Protein AF-A0A0H5Q4B9-F1 (afdb_monomer_lite)

Radius of gyration: 13.96 Å; chains: 1; bounding box: 31×29×39 Å

Organism: NCBI:txid198431

pLDDT: mean 75.04, std 9.77, range [49.25, 87.44]

Secondary structure (DSSP, 8-state):
-PPPPEEEEEE-TTSS-EEEEEE-GGGTT-EETTEE-PPPSS--SEEEEEESS--TT--SEEPPEEEEEE-SSPPTT--TT-EEEEE---HHHHHT--TT-EEEETTEEEEEEEEE--EE-

Foldseek 3Di:
DFADWDWAWAADPVQPAIEIETDTPLLQVWAFPNDGLHGPPDDGPDDFYEDCDDDPPDAGKDAKKWWKAFPFDDDPPDDHGDTDIHGRRGPVVVVPDDAQTWTDGPNTIMGTHDIDHMDHD

Structure (mmCIF, N/CA/C/O backbone):
data_AF-A0A0H5Q4B9-F1
#
_entry.id   AF-A0A0H5Q4B9-F1
#
loop_
_atom_site.group_PDB
_atom_site.id
_atom_site.type_symbol
_atom_site.label_atom_id
_atom_site.label_alt_id
_atom_site.label_comp_id
_atom_site.label_asym_id
_atom_site.label_entity_id
_atom_site.label_seq_id
_atom_site.pdbx_PDB_ins_code
_atom_site.Cartn_x
_atom_site.Cartn_y
_atom_site.Cartn_z
_atom_site.occupancy
_atom_site.B_iso_or_equiv
_atom_site.auth_seq_id
_atom_site.auth_comp_id
_atom_site.auth_asym_id
_atom_site.auth_atom_id
_atom_site.pdbx_PDB_model_num
ATOM 1 N N . MET A 1 1 ? -4.553 17.442 10.404 1.00 49.25 1 MET A N 1
ATOM 2 C CA . MET A 1 1 ? -4.725 18.031 9.056 1.00 49.25 1 MET A CA 1
ATOM 3 C C . MET A 1 1 ? -3.730 17.341 8.140 1.00 49.25 1 MET A C 1
ATOM 5 O O . MET A 1 1 ? -2.566 17.319 8.521 1.00 49.25 1 MET A O 1
ATOM 9 N N . PRO A 1 2 ? -4.153 16.748 7.014 1.00 59.72 2 PRO A N 1
ATOM 10 C CA . PRO A 1 2 ? -3.230 16.090 6.092 1.00 59.72 2 PRO A CA 1
ATOM 11 C C . PRO A 1 2 ? -2.286 17.110 5.430 1.00 59.72 2 PRO A C 1
ATOM 13 O O . PRO A 1 2 ? -2.691 18.240 5.150 1.00 59.72 2 PRO A O 1
ATOM 16 N N . GLY A 1 3 ? -1.026 16.719 5.215 1.00 64.19 3 GLY A N 1
ATOM 17 C CA . GLY A 1 3 ? 0.029 17.582 4.665 1.00 64.19 3 GLY A CA 1
ATOM 18 C C . GLY A 1 3 ? -0.104 17.893 3.165 1.00 64.19 3 GLY A C 1
ATOM 19 O O . GLY A 1 3 ? -0.897 17.282 2.446 1.00 64.19 3 GLY A O 1
ATOM 20 N N . LEU A 1 4 ? 0.707 18.846 2.685 1.00 76.00 4 LEU A N 1
ATOM 21 C CA . LEU A 1 4 ? 0.859 19.159 1.256 1.00 76.00 4 LEU A CA 1
ATOM 22 C C . LEU A 1 4 ? 1.372 17.938 0.481 1.00 76.00 4 LEU A C 1
ATOM 24 O O . LEU A 1 4 ? 2.236 17.214 0.961 1.00 76.00 4 LEU A O 1
ATOM 28 N N . PHE A 1 5 ? 0.858 17.732 -0.733 1.00 75.81 5 PHE A N 1
ATOM 29 C CA . PHE A 1 5 ? 1.312 16.646 -1.601 1.00 75.81 5 PHE A CA 1
ATOM 30 C C . PHE A 1 5 ? 2.761 16.864 -2.052 1.00 75.81 5 PHE A C 1
ATOM 32 O O . PHE A 1 5 ? 3.108 17.941 -2.540 1.00 75.81 5 PHE A O 1
ATOM 39 N N . THR A 1 6 ? 3.576 15.818 -1.959 1.00 78.38 6 THR A N 1
ATOM 40 C CA . THR A 1 6 ? 4.951 15.750 -2.456 1.00 78.38 6 THR A CA 1
ATOM 41 C C . THR A 1 6 ? 5.032 14.794 -3.647 1.00 78.38 6 THR A C 1
ATOM 43 O O . THR A 1 6 ? 4.250 13.848 -3.766 1.00 78.38 6 THR A O 1
ATOM 46 N N . SER A 1 7 ? 5.939 15.076 -4.585 1.00 78.44 7 SER A N 1
ATOM 47 C CA . SER A 1 7 ? 6.186 14.208 -5.741 1.00 78.44 7 SER A CA 1
ATOM 48 C C . SER A 1 7 ? 7.279 13.203 -5.396 1.00 78.44 7 SER A C 1
ATOM 50 O O . SER A 1 7 ? 8.348 13.608 -4.947 1.00 78.44 7 SER A O 1
ATOM 52 N N . THR A 1 8 ? 7.025 11.918 -5.615 1.00 81.06 8 THR A N 1
ATOM 53 C CA . THR A 1 8 ? 7.968 10.820 -5.366 1.00 81.06 8 THR A CA 1
ATOM 54 C C . THR A 1 8 ? 7.937 9.803 -6.508 1.00 81.06 8 THR A C 1
ATOM 56 O O . THR A 1 8 ? 7.110 9.890 -7.419 1.00 81.06 8 THR A O 1
ATOM 59 N N . ALA A 1 9 ? 8.869 8.849 -6.494 1.00 80.94 9 ALA A N 1
ATOM 60 C CA . ALA A 1 9 ? 8.876 7.736 -7.434 1.00 80.94 9 ALA A CA 1
ATOM 61 C C . ALA A 1 9 ? 7.961 6.592 -6.953 1.00 80.94 9 ALA A C 1
ATOM 63 O O . ALA A 1 9 ? 7.811 6.343 -5.759 1.00 80.94 9 ALA A O 1
ATOM 64 N N . TYR A 1 10 ? 7.367 5.876 -7.900 1.00 79.44 10 TYR A N 1
ATOM 65 C CA . TYR A 1 10 ? 6.574 4.666 -7.707 1.00 79.44 10 TYR A CA 1
ATOM 66 C C . TYR A 1 10 ? 7.160 3.549 -8.569 1.00 79.44 10 TYR A C 1
ATOM 68 O O . TYR A 1 10 ? 7.387 3.753 -9.760 1.00 79.44 10 TYR A O 1
ATOM 76 N N . GLN A 1 11 ? 7.374 2.369 -7.992 1.00 81.31 11 GLN A N 1
ATOM 77 C CA . GLN A 1 11 ? 7.910 1.203 -8.690 1.00 81.31 11 GLN A CA 1
ATOM 78 C C . GLN A 1 11 ? 6.774 0.332 -9.240 1.00 81.31 11 GLN A 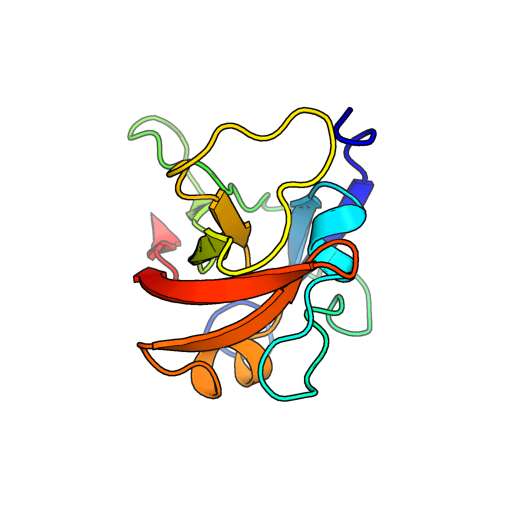C 1
ATOM 80 O O . GLN A 1 11 ? 5.961 -0.209 -8.478 1.00 81.31 11 GLN A O 1
ATOM 85 N N . ALA A 1 12 ? 6.754 0.155 -10.559 1.00 76.31 12 ALA A N 1
ATOM 86 C CA . ALA A 1 12 ? 5.793 -0.672 -11.279 1.00 76.31 12 ALA A CA 1
ATOM 87 C C . ALA A 1 12 ? 5.935 -2.168 -10.959 1.00 76.31 12 ALA A C 1
ATOM 89 O O . ALA A 1 12 ? 6.862 -2.604 -10.269 1.00 76.31 12 ALA A O 1
ATOM 90 N N . SER A 1 13 ? 4.954 -2.960 -11.395 1.00 76.44 13 SER A N 1
ATOM 91 C CA . SER A 1 13 ? 4.845 -4.396 -11.077 1.00 76.44 13 SER A CA 1
ATOM 92 C C . SER A 1 13 ? 5.968 -5.258 -11.665 1.00 76.44 13 SER A C 1
ATOM 94 O O . SER A 1 13 ? 6.204 -6.369 -11.185 1.00 76.44 13 SER A O 1
ATOM 96 N N . ASP A 1 14 ? 6.706 -4.726 -12.637 1.00 73.12 14 ASP A N 1
ATOM 97 C CA . ASP A 1 14 ? 7.918 -5.330 -13.189 1.00 73.12 14 ASP A CA 1
ATOM 98 C C . ASP A 1 14 ? 9.139 -5.217 -12.257 1.00 73.12 14 ASP A C 1
ATOM 100 O O . ASP A 1 14 ? 10.151 -5.873 -12.488 1.00 73.12 14 ASP A O 1
ATOM 104 N N . GLY A 1 15 ? 9.051 -4.414 -11.190 1.00 67.31 15 GLY A N 1
ATOM 105 C CA . GLY A 1 15 ? 10.143 -4.191 -10.246 1.00 67.31 15 GLY A CA 1
ATOM 106 C C . GLY A 1 15 ? 11.291 -3.337 -10.798 1.00 67.31 15 GLY A C 1
ATOM 107 O O . GLY A 1 15 ? 12.273 -3.127 -10.088 1.00 67.31 15 GLY A O 1
ATOM 108 N N . VAL A 1 16 ? 11.181 -2.809 -12.016 1.00 69.75 16 VAL A N 1
ATOM 109 C CA . VAL A 1 16 ? 12.257 -2.065 -12.692 1.00 69.75 16 VAL A CA 1
ATOM 110 C C . VAL A 1 16 ? 11.787 -0.671 -13.085 1.00 69.75 16 VAL A C 1
ATOM 112 O O . VAL A 1 16 ? 12.492 0.310 -12.843 1.00 69.75 16 VAL A O 1
ATOM 115 N N . THR A 1 17 ? 10.585 -0.564 -13.645 1.00 76.94 17 THR A N 1
ATOM 116 C CA . THR A 1 17 ? 10.057 0.690 -14.164 1.00 76.94 17 THR A CA 1
ATOM 117 C C . THR A 1 17 ? 9.604 1.599 -13.031 1.00 76.94 17 THR A C 1
ATOM 119 O O . THR A 1 17 ? 8.866 1.187 -12.133 1.00 76.94 17 THR A O 1
ATOM 122 N N . LYS A 1 18 ? 10.030 2.866 -13.081 1.00 78.31 18 LYS A N 1
ATOM 123 C CA . LYS A 1 18 ? 9.653 3.886 -12.100 1.00 78.31 18 LYS A CA 1
ATOM 124 C C . LYS A 1 18 ? 8.847 4.998 -12.750 1.00 78.31 18 LYS A C 1
ATOM 126 O O . LYS A 1 18 ? 9.246 5.543 -13.778 1.00 78.31 18 LYS A O 1
ATOM 131 N N . PHE A 1 19 ? 7.750 5.358 -12.105 1.00 77.75 19 PHE A N 1
ATOM 132 C CA . PHE A 1 19 ? 6.834 6.414 -12.521 1.00 77.75 19 PHE A CA 1
ATOM 133 C C . PHE A 1 19 ? 6.752 7.498 -11.449 1.00 77.75 19 PHE A C 1
ATOM 135 O O . PHE A 1 19 ? 6.993 7.223 -10.275 1.00 77.75 19 PHE A O 1
ATOM 142 N N . GLN A 1 20 ? 6.386 8.722 -11.821 1.00 79.69 20 GLN A N 1
ATOM 143 C CA . GLN A 1 20 ? 6.136 9.767 -10.827 1.00 79.69 20 GLN A CA 1
ATOM 144 C C . GLN A 1 20 ? 4.754 9.590 -10.187 1.00 79.69 20 GLN A C 1
ATOM 146 O O . GLN A 1 20 ? 3.751 9.377 -10.873 1.00 79.69 20 GLN A O 1
ATOM 151 N N . ILE A 1 21 ? 4.675 9.732 -8.867 1.00 76.38 21 ILE A N 1
ATOM 152 C CA . ILE A 1 21 ? 3.426 9.760 -8.105 1.00 76.38 21 ILE A CA 1
ATOM 153 C C . ILE A 1 21 ? 3.416 10.968 -7.170 1.00 76.38 21 ILE A C 1
ATOM 155 O O . ILE A 1 21 ? 4.442 11.363 -6.626 1.00 76.38 21 ILE A O 1
ATOM 159 N N . LYS A 1 22 ? 2.239 11.562 -6.966 1.00 79.25 22 LYS A N 1
ATOM 160 C CA . LYS A 1 22 ? 2.039 12.574 -5.924 1.00 79.25 22 LYS A CA 1
ATOM 161 C C . LYS A 1 22 ? 1.355 11.926 -4.731 1.00 79.25 22 LYS A C 1
ATOM 163 O O . LYS A 1 22 ? 0.224 11.455 -4.859 1.00 79.25 22 LYS A O 1
ATOM 168 N N . VAL A 1 23 ? 2.030 11.915 -3.591 1.00 77.19 23 VAL A N 1
ATOM 169 C CA . VAL A 1 23 ? 1.536 11.349 -2.329 1.00 77.19 23 VAL A CA 1
ATOM 170 C C . VAL A 1 23 ? 1.610 12.392 -1.223 1.00 77.19 23 VAL A C 1
ATOM 172 O O . VAL A 1 23 ? 2.248 13.428 -1.373 1.00 77.19 23 VAL A O 1
ATOM 175 N N . GLN A 1 24 ? 0.911 12.156 -0.122 1.00 75.69 24 GLN A N 1
ATOM 176 C CA . GLN A 1 24 ? 1.097 12.966 1.080 1.00 75.69 24 GLN A CA 1
ATOM 177 C C . GLN A 1 24 ? 2.330 12.448 1.833 1.00 75.69 24 GLN A C 1
ATOM 179 O O . GLN A 1 24 ? 2.578 11.245 1.799 1.00 75.69 24 GLN A O 1
ATOM 184 N N . PRO A 1 25 ? 3.101 13.301 2.527 1.00 76.44 25 PRO A N 1
ATOM 185 C CA . PRO A 1 25 ? 4.320 12.876 3.222 1.00 76.44 25 PRO A CA 1
ATOM 186 C C . PRO A 1 25 ? 4.048 11.796 4.278 1.00 76.44 25 PRO A C 1
ATOM 188 O O . PRO A 1 25 ? 4.817 10.853 4.399 1.00 76.44 25 PRO A O 1
ATOM 191 N N . GLU A 1 26 ? 2.891 11.848 4.939 1.00 76.50 26 GLU A N 1
ATOM 192 C CA . GLU A 1 26 ? 2.428 10.822 5.887 1.00 76.50 26 GLU A CA 1
ATOM 193 C C . GLU A 1 26 ? 2.279 9.418 5.270 1.00 76.50 26 GLU A C 1
ATOM 195 O O . GLU A 1 26 ? 2.354 8.414 5.970 1.00 76.50 26 GLU A O 1
ATOM 200 N N . THR A 1 27 ? 2.127 9.315 3.945 1.00 77.31 27 THR A N 1
ATOM 201 C CA . THR A 1 27 ? 2.113 8.023 3.238 1.00 77.31 27 THR A CA 1
ATOM 202 C C . THR A 1 27 ? 3.462 7.304 3.314 1.00 77.31 27 THR A C 1
ATOM 204 O O . THR A 1 27 ? 3.486 6.072 3.299 1.00 77.31 27 THR A O 1
ATOM 207 N N . LEU A 1 28 ? 4.562 8.057 3.411 1.00 77.44 28 LEU A N 1
ATOM 208 C CA . LEU A 1 28 ? 5.918 7.521 3.559 1.00 77.44 28 LEU A CA 1
ATOM 209 C C . LEU A 1 28 ? 6.211 7.078 4.998 1.00 77.44 28 LEU A C 1
ATOM 211 O O . LEU A 1 28 ? 7.076 6.242 5.223 1.00 77.44 28 LEU A O 1
ATOM 215 N N . GLU A 1 29 ? 5.465 7.602 5.973 1.00 79.50 29 GLU A N 1
ATOM 216 C CA . GLU A 1 29 ? 5.587 7.241 7.392 1.00 79.50 29 GLU A CA 1
ATOM 217 C C . GLU A 1 29 ? 4.806 5.968 7.754 1.00 79.50 29 GLU A C 1
ATOM 219 O O . GLU A 1 29 ? 4.822 5.532 8.905 1.00 79.50 29 GLU A O 1
ATOM 224 N N . LEU A 1 30 ? 4.098 5.363 6.794 1.00 79.00 30 LEU A N 1
ATOM 225 C CA . LEU A 1 30 ? 3.394 4.106 7.014 1.00 79.00 30 LEU A CA 1
ATOM 226 C C . LEU A 1 30 ? 4.405 2.981 7.256 1.00 79.00 30 LEU A C 1
ATOM 228 O O . LEU A 1 30 ? 5.206 2.664 6.377 1.00 79.00 30 LEU A O 1
ATOM 232 N N . ILE A 1 31 ? 4.291 2.317 8.404 1.00 81.81 31 ILE A N 1
ATOM 233 C CA . ILE A 1 31 ? 5.070 1.124 8.732 1.00 81.81 31 ILE A CA 1
ATOM 234 C C . ILE A 1 31 ? 4.108 -0.053 8.836 1.00 81.81 31 ILE A C 1
ATOM 236 O O . ILE A 1 31 ? 3.189 -0.057 9.654 1.00 81.81 31 ILE A O 1
ATOM 240 N N . LEU A 1 32 ? 4.323 -1.079 8.021 1.00 78.56 32 LEU A N 1
ATOM 241 C CA . LEU A 1 32 ? 3.600 -2.344 8.100 1.00 78.56 32 LEU A CA 1
ATOM 242 C C . LEU A 1 32 ? 4.621 -3.455 8.292 1.00 78.56 32 LEU A C 1
ATOM 244 O O . LEU A 1 32 ? 5.532 -3.593 7.485 1.00 78.56 32 LEU A O 1
ATOM 248 N N . ASN A 1 33 ? 4.460 -4.265 9.342 1.00 77.00 33 ASN A N 1
ATOM 249 C CA . ASN A 1 33 ? 5.369 -5.386 9.611 1.00 77.00 33 ASN A CA 1
ATOM 250 C C . ASN A 1 33 ? 6.840 -4.979 9.766 1.00 77.00 33 ASN A C 1
ATOM 252 O O . ASN A 1 33 ? 7.713 -5.661 9.238 1.00 77.00 33 ASN A O 1
ATOM 256 N N . GLU A 1 34 ? 7.094 -3.845 10.425 1.00 78.00 34 GLU A N 1
ATOM 257 C CA . GLU A 1 34 ? 8.439 -3.254 10.569 1.00 78.00 34 GLU A CA 1
ATOM 258 C C . GLU A 1 34 ? 9.069 -2.793 9.240 1.00 78.00 34 GLU A C 1
ATOM 260 O O . GLU A 1 34 ? 10.216 -2.355 9.214 1.00 78.00 34 GLU A O 1
ATOM 265 N N . ILE A 1 35 ? 8.313 -2.834 8.137 1.00 79.50 35 ILE A N 1
ATOM 266 C CA . ILE A 1 35 ? 8.732 -2.356 6.821 1.00 79.50 35 ILE A CA 1
ATOM 267 C C . ILE A 1 35 ? 8.062 -1.007 6.554 1.00 79.50 35 ILE A C 1
ATOM 269 O O . ILE A 1 35 ? 6.833 -0.894 6.532 1.00 79.50 35 ILE A O 1
ATOM 273 N N . THR A 1 36 ? 8.879 0.018 6.331 1.00 81.56 36 THR A N 1
ATOM 274 C CA . THR A 1 36 ? 8.423 1.362 5.963 1.00 81.56 36 THR A CA 1
ATOM 275 C C . THR A 1 36 ? 8.016 1.413 4.490 1.00 81.56 36 THR A C 1
ATOM 277 O O . THR A 1 36 ? 8.703 0.864 3.626 1.00 81.56 36 THR A O 1
ATOM 280 N N . ASN A 1 37 ? 6.915 2.101 4.184 1.00 77.75 37 ASN A N 1
ATOM 281 C CA . ASN A 1 37 ? 6.470 2.400 2.821 1.00 77.75 37 ASN A CA 1
ATOM 282 C C . ASN A 1 37 ? 7.312 3.526 2.197 1.00 77.75 37 ASN A C 1
ATOM 284 O O . ASN A 1 37 ? 6.801 4.596 1.863 1.00 77.75 37 ASN A O 1
ATOM 288 N N . ASP A 1 38 ? 8.614 3.289 2.077 1.00 80.88 38 ASP A N 1
ATOM 289 C CA . ASP A 1 38 ? 9.556 4.266 1.547 1.00 80.88 38 ASP A CA 1
ATOM 290 C C . ASP A 1 38 ? 9.495 4.344 0.013 1.00 80.88 38 ASP A C 1
ATOM 292 O O . ASP A 1 38 ? 9.109 3.395 -0.684 1.00 80.88 38 ASP A O 1
ATOM 296 N N . ALA A 1 39 ? 9.895 5.488 -0.537 1.00 73.50 39 ALA A N 1
ATOM 297 C CA . ALA A 1 39 ? 10.042 5.641 -1.974 1.00 73.50 39 ALA A CA 1
ATOM 298 C C . ALA A 1 39 ? 11.158 4.709 -2.499 1.00 73.50 39 ALA A C 1
ATOM 300 O O . ALA A 1 39 ? 12.163 4.486 -1.825 1.00 73.50 39 ALA A O 1
ATOM 301 N N . PRO A 1 40 ? 11.014 4.114 -3.695 1.00 74.94 40 PRO A N 1
ATOM 302 C CA . PRO A 1 40 ? 12.106 3.382 -4.325 1.00 74.94 40 PRO A CA 1
ATOM 303 C C . PRO A 1 40 ? 13.292 4.323 -4.574 1.00 74.94 40 PRO A C 1
ATOM 305 O O . PRO A 1 40 ? 13.113 5.449 -5.031 1.00 74.94 40 PRO A O 1
ATOM 308 N N . ALA A 1 41 ? 14.510 3.845 -4.317 1.00 69.06 41 ALA A N 1
ATOM 309 C CA . ALA A 1 41 ? 15.722 4.622 -4.561 1.00 69.06 41 ALA A CA 1
ATOM 310 C C . ALA A 1 41 ? 15.868 4.977 -6.053 1.00 69.06 41 ALA A C 1
ATOM 312 O O . ALA A 1 41 ? 15.764 4.093 -6.905 1.00 69.06 41 ALA A O 1
ATOM 313 N N . GLY A 1 42 ? 16.166 6.239 -6.371 1.00 66.00 42 GLY A N 1
ATOM 314 C CA . GLY A 1 42 ? 16.413 6.742 -7.730 1.00 66.00 42 GLY A CA 1
ATOM 315 C C . GLY A 1 42 ? 15.194 7.364 -8.422 1.00 66.00 42 GLY A C 1
ATOM 316 O O . GLY A 1 42 ? 14.050 7.118 -8.045 1.00 66.00 42 GLY A O 1
ATOM 317 N N . ASP A 1 43 ? 15.461 8.162 -9.455 1.00 69.62 43 ASP A N 1
ATOM 318 C CA . ASP A 1 43 ? 14.447 8.977 -10.129 1.00 69.62 43 ASP A CA 1
ATOM 319 C C . ASP A 1 43 ? 13.462 8.157 -10.976 1.00 69.62 43 ASP A C 1
ATOM 321 O O . ASP A 1 43 ? 13.721 7.014 -11.372 1.00 69.62 43 ASP A O 1
ATOM 325 N N . ALA A 1 44 ? 12.308 8.764 -11.266 1.00 62.81 44 ALA A N 1
ATOM 326 C CA . ALA A 1 44 ? 11.332 8.199 -12.186 1.00 62.81 44 ALA A CA 1
ATOM 327 C C . ALA A 1 44 ? 11.934 8.057 -13.592 1.00 62.81 44 ALA A C 1
ATOM 329 O O . ALA A 1 44 ? 12.522 8.989 -14.133 1.00 62.81 44 ALA A O 1
ATOM 330 N N . THR A 1 45 ? 11.771 6.876 -14.184 1.00 67.06 45 THR A N 1
ATOM 331 C CA . THR A 1 45 ? 12.288 6.543 -15.517 1.00 67.06 45 THR A CA 1
ATOM 332 C C . THR A 1 45 ? 11.374 7.064 -16.623 1.00 67.06 45 THR A C 1
ATOM 334 O O . THR A 1 45 ? 11.832 7.339 -17.728 1.00 67.06 45 THR A O 1
ATOM 337 N N . PHE A 1 46 ? 10.081 7.21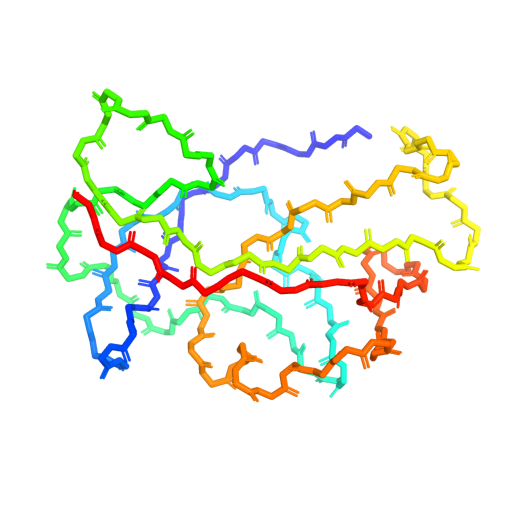6 -16.327 1.00 60.62 46 PHE A N 1
ATOM 338 C CA . PHE A 1 46 ? 9.083 7.718 -17.263 1.00 60.62 46 PHE A CA 1
ATOM 339 C C . PHE A 1 46 ? 8.261 8.845 -16.645 1.00 60.62 46 PHE A C 1
ATOM 341 O O . PHE A 1 46 ? 7.876 8.788 -15.477 1.00 60.62 46 PHE A O 1
ATOM 348 N N . ASP A 1 47 ? 7.905 9.816 -17.484 1.00 58.56 47 ASP A N 1
ATOM 349 C CA . ASP A 1 47 ? 7.084 10.984 -17.133 1.00 58.56 47 ASP A CA 1
ATOM 350 C C . ASP A 1 47 ? 5.576 10.668 -17.035 1.00 58.56 47 ASP A C 1
ATOM 352 O O . ASP A 1 47 ? 4.724 11.555 -16.950 1.00 58.56 47 ASP A O 1
ATOM 356 N N . LEU A 1 48 ? 5.211 9.382 -17.055 1.00 58.47 48 LEU A N 1
ATOM 357 C CA . LEU A 1 48 ? 3.830 8.968 -16.852 1.00 58.47 48 LEU A CA 1
ATOM 358 C C . LEU A 1 48 ? 3.485 9.066 -15.363 1.00 58.47 48 LEU A C 1
ATOM 360 O O . LEU A 1 48 ? 4.202 8.550 -14.506 1.00 58.47 48 LEU A O 1
ATOM 364 N N . SER A 1 49 ? 2.359 9.711 -15.061 1.00 59.56 49 SER A N 1
ATOM 365 C CA . SER A 1 49 ? 1.911 9.892 -13.680 1.00 59.56 49 SER A CA 1
ATOM 366 C C . SER A 1 49 ? 1.068 8.714 -13.189 1.00 59.56 49 SER A C 1
ATOM 368 O O . SER A 1 49 ? 0.155 8.242 -13.874 1.00 59.56 49 SER A O 1
ATOM 370 N N . VAL A 1 50 ? 1.354 8.254 -11.972 1.00 60.31 50 VAL A N 1
ATOM 371 C CA . VAL A 1 50 ? 0.560 7.243 -11.265 1.00 60.31 50 VAL A CA 1
ATOM 372 C C . VAL A 1 50 ? -0.531 7.934 -10.459 1.00 60.31 50 VAL A C 1
ATOM 374 O O . VAL A 1 50 ? -0.307 8.970 -9.828 1.00 60.31 50 VAL A O 1
ATOM 377 N N . SER A 1 51 ? -1.729 7.352 -10.453 1.00 64.38 51 SER A N 1
ATOM 378 C CA . SER A 1 51 ? -2.869 7.881 -9.700 1.00 64.38 51 SER A CA 1
ATOM 379 C C . SER A 1 51 ? -3.307 6.945 -8.571 1.00 64.38 51 SER A C 1
ATOM 381 O O . SER A 1 51 ? -3.402 5.732 -8.749 1.00 64.38 51 SER A O 1
ATOM 383 N N . VAL A 1 52 ? -3.625 7.534 -7.411 1.00 60.38 52 VAL A N 1
ATOM 384 C CA . VAL A 1 52 ? -4.200 6.836 -6.241 1.00 60.38 52 VAL A CA 1
ATOM 385 C C . VAL A 1 52 ? -5.702 6.561 -6.437 1.00 60.38 52 VAL A C 1
ATOM 387 O O . VAL A 1 52 ? -6.252 5.615 -5.883 1.00 60.38 52 VAL A O 1
ATOM 390 N N . GLY A 1 53 ? -6.381 7.372 -7.256 1.00 53.28 53 GLY A N 1
ATOM 391 C CA . GLY A 1 53 ? -7.812 7.257 -7.547 1.00 53.28 53 GLY A CA 1
ATOM 392 C C . GLY A 1 53 ? -8.094 6.771 -8.969 1.00 53.28 53 GLY A C 1
ATOM 393 O O . GLY A 1 53 ? -7.569 7.318 -9.938 1.00 53.28 53 GLY A O 1
ATOM 394 N N . GLY A 1 54 ? -8.976 5.779 -9.102 1.00 52.81 54 GLY A N 1
ATOM 395 C CA . GLY A 1 54 ? -9.386 5.230 -10.392 1.00 52.81 54 GLY A CA 1
ATOM 396 C C . GLY A 1 54 ? -10.550 5.978 -11.037 1.00 52.81 54 GLY A C 1
ATOM 397 O O . GLY A 1 54 ? -11.689 5.828 -10.606 1.00 52.81 54 GLY A O 1
ATOM 398 N N . SER A 1 55 ? -10.297 6.726 -12.115 1.00 49.34 55 SER A N 1
ATOM 399 C CA . SER A 1 55 ? -11.344 7.221 -13.021 1.00 49.34 55 SER A CA 1
ATOM 400 C C . SER A 1 55 ? -11.235 6.524 -14.372 1.00 49.34 55 SER A C 1
ATOM 402 O O . SER A 1 55 ? -10.144 6.372 -14.905 1.00 49.34 55 SER A O 1
ATOM 404 N N . ARG A 1 56 ? -12.376 6.156 -14.970 1.00 51.41 56 ARG A N 1
ATOM 405 C CA . ARG A 1 56 ? -12.453 5.585 -16.331 1.00 51.41 56 ARG A CA 1
ATOM 406 C C . ARG A 1 56 ? -11.927 6.519 -17.436 1.00 51.41 56 ARG A C 1
ATOM 408 O O . ARG A 1 56 ? -11.824 6.080 -18.570 1.00 51.41 56 ARG A O 1
ATOM 415 N N . ARG A 1 57 ? -11.660 7.793 -17.127 1.00 51.25 57 ARG A N 1
ATOM 416 C CA . ARG A 1 57 ? -11.298 8.845 -18.095 1.00 51.25 57 ARG A CA 1
ATOM 417 C C . ARG A 1 57 ? -9.807 9.201 -18.124 1.00 51.25 57 ARG A C 1
ATOM 419 O O . ARG A 1 57 ? -9.443 10.140 -18.821 1.00 51.25 57 ARG A O 1
ATOM 426 N N . LYS A 1 58 ? -8.960 8.534 -17.336 1.00 53.50 58 LYS A N 1
ATOM 427 C CA . LYS A 1 58 ? -7.521 8.822 -17.276 1.00 53.50 58 LYS A CA 1
ATOM 428 C C . LYS A 1 58 ? -6.740 7.600 -17.754 1.00 53.50 58 LYS A C 1
ATOM 430 O O . LYS A 1 58 ? -6.957 6.520 -17.216 1.00 53.50 58 LYS A O 1
ATOM 435 N N . TYR A 1 59 ? -5.872 7.796 -18.744 1.00 51.28 59 TYR A N 1
ATOM 436 C CA . TYR A 1 59 ? -4.847 6.828 -19.136 1.00 51.28 59 TYR A CA 1
ATOM 437 C C . TYR A 1 59 ? -3.699 6.897 -18.131 1.00 51.28 59 TYR A C 1
ATOM 439 O O . TYR A 1 59 ? -3.284 8.001 -17.763 1.00 51.28 59 TYR A O 1
ATOM 447 N N . GLY A 1 60 ? -3.215 5.749 -17.660 1.00 61.78 60 GLY A N 1
ATOM 448 C CA . GLY A 1 60 ? -2.107 5.709 -16.710 1.00 61.78 60 GLY A CA 1
ATOM 449 C C . GLY A 1 60 ? -2.093 4.475 -15.819 1.00 61.78 60 GLY A C 1
ATOM 450 O O . GLY A 1 60 ? -2.924 3.573 -15.923 1.00 61.78 60 GLY A O 1
ATOM 451 N N . LEU A 1 61 ? -1.126 4.457 -14.906 1.00 68.31 61 LEU A N 1
ATOM 452 C CA . LEU A 1 61 ? -0.990 3.390 -13.928 1.00 68.31 61 LEU A CA 1
ATOM 453 C C . LEU A 1 61 ? -1.813 3.723 -12.678 1.00 68.31 61 LEU A C 1
ATOM 455 O O . LEU A 1 61 ? -1.678 4.802 -12.087 1.00 68.31 61 LEU A O 1
ATOM 459 N N . HIS A 1 62 ? -2.676 2.802 -12.262 1.00 77.19 62 HIS A N 1
ATOM 460 C CA . HIS A 1 62 ? -3.283 2.855 -10.937 1.00 77.19 62 HIS A CA 1
ATOM 461 C C . HIS A 1 62 ? -2.343 2.197 -9.935 1.00 77.19 62 HIS A C 1
ATOM 463 O O . HIS A 1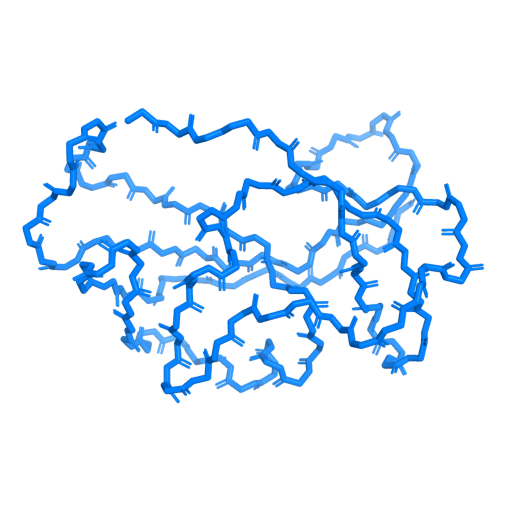 62 ? -2.019 1.018 -10.088 1.00 77.19 62 HIS A O 1
ATOM 469 N N . ALA A 1 63 ? -1.928 2.965 -8.923 1.00 78.69 63 ALA A N 1
ATOM 470 C CA . ALA A 1 63 ? -1.028 2.491 -7.876 1.00 78.69 63 ALA A CA 1
ATOM 471 C C . ALA A 1 63 ? -1.601 1.265 -7.154 1.00 78.69 63 ALA A C 1
ATOM 473 O O . ALA A 1 63 ? -2.820 1.132 -7.007 1.00 78.69 63 ALA A O 1
ATOM 474 N N . ARG A 1 64 ? -0.717 0.420 -6.614 1.00 84.50 64 ARG A N 1
ATOM 475 C CA . ARG A 1 64 ? -1.084 -0.550 -5.574 1.00 84.50 64 ARG A CA 1
ATOM 476 C C . ARG A 1 64 ? -1.607 0.191 -4.356 1.00 84.50 64 ARG A C 1
ATOM 478 O O . ARG A 1 64 ? -0.968 1.131 -3.887 1.00 84.50 64 ARG A O 1
ATOM 485 N N . LEU A 1 65 ? -2.745 -0.244 -3.828 1.00 84.25 65 LEU A N 1
ATOM 486 C CA . LEU A 1 65 ? -3.393 0.392 -2.683 1.00 84.25 65 LEU A CA 1
ATOM 487 C C . LEU A 1 65 ? -3.547 -0.594 -1.532 1.00 84.25 65 LEU A C 1
ATOM 489 O O . LEU A 1 65 ? -3.902 -1.759 -1.724 1.00 84.25 65 LEU A O 1
ATOM 493 N N . VAL A 1 66 ? -3.377 -0.085 -0.320 1.00 84.25 66 VAL A N 1
ATOM 494 C CA . VAL A 1 66 ? -3.677 -0.786 0.924 1.00 84.25 66 VAL A CA 1
ATOM 495 C C . VAL A 1 66 ? -4.752 -0.014 1.668 1.00 84.25 66 VAL A C 1
ATOM 497 O O . VAL A 1 66 ? -4.728 1.212 1.761 1.00 84.25 66 VAL A O 1
ATOM 500 N N . ARG A 1 67 ? -5.737 -0.751 2.175 1.00 86.00 67 ARG A N 1
ATOM 501 C CA . ARG A 1 67 ? -6.842 -0.226 2.969 1.00 86.00 67 ARG A CA 1
ATOM 502 C C . ARG A 1 67 ? -6.578 -0.508 4.435 1.00 86.00 67 ARG A C 1
ATOM 504 O O . ARG A 1 67 ? -6.541 -1.670 4.844 1.00 86.00 67 ARG A O 1
ATOM 511 N N . LEU A 1 68 ? -6.430 0.555 5.207 1.00 84.69 68 LEU A N 1
ATOM 512 C CA . LEU A 1 68 ? -6.106 0.535 6.623 1.00 84.69 68 LEU A CA 1
ATOM 513 C C . LEU A 1 68 ? -7.309 0.980 7.449 1.00 84.69 68 LEU A C 1
ATOM 515 O O . LEU A 1 68 ? -8.111 1.811 7.021 1.00 84.69 68 LEU A O 1
ATOM 519 N N . LYS A 1 69 ? -7.418 0.431 8.654 1.00 84.56 69 LYS A N 1
ATOM 520 C CA . LYS A 1 69 ? -8.361 0.870 9.680 1.00 84.56 69 LYS A CA 1
ATOM 521 C C . LYS A 1 69 ? -7.599 1.089 10.980 1.00 84.56 69 LYS A C 1
ATOM 523 O O . LYS A 1 69 ? -6.845 0.210 11.387 1.00 84.56 69 LYS A O 1
ATOM 528 N N . PHE A 1 70 ? -7.812 2.231 11.625 1.00 82.69 70 PHE A N 1
ATOM 529 C CA . PHE A 1 70 ? -7.243 2.503 12.945 1.00 82.69 70 PHE A CA 1
ATOM 530 C C . PHE A 1 70 ? -7.800 1.525 13.983 1.00 82.69 70 PHE A C 1
ATOM 532 O O . PHE A 1 70 ? -9.011 1.283 14.035 1.00 82.69 70 PHE A O 1
ATOM 539 N N . THR A 1 71 ? -6.906 0.955 14.786 1.00 81.31 71 THR A N 1
ATOM 540 C CA . THR A 1 71 ? -7.234 0.088 15.928 1.00 81.31 71 THR A CA 1
ATOM 541 C C . THR A 1 71 ? -6.872 0.729 17.266 1.00 81.31 71 THR A C 1
ATOM 543 O O . THR A 1 71 ? -7.398 0.294 18.286 1.00 81.31 71 THR A O 1
ATOM 546 N N . GLY A 1 72 ? -6.014 1.755 17.260 1.00 73.12 72 GLY A N 1
ATOM 547 C CA . GLY A 1 72 ? -5.650 2.554 18.432 1.00 73.12 72 GLY A CA 1
ATOM 548 C C . GLY A 1 72 ? -6.441 3.861 18.577 1.00 73.12 72 GLY A C 1
ATOM 549 O O . GLY A 1 72 ? -7.489 4.059 17.958 1.00 73.12 72 GLY A O 1
ATOM 550 N N . ALA A 1 73 ? -5.919 4.768 19.410 1.00 73.69 73 ALA A N 1
ATOM 551 C CA . ALA A 1 73 ? -6.479 6.104 19.605 1.00 73.69 73 ALA A CA 1
ATOM 552 C C . ALA A 1 73 ? -6.464 6.897 18.290 1.00 73.69 73 ALA A C 1
ATOM 554 O O . ALA A 1 73 ? -5.425 7.041 17.655 1.00 73.69 73 ALA A O 1
ATOM 555 N N . LEU A 1 74 ? -7.625 7.405 17.878 1.00 72.81 74 LEU A N 1
ATOM 556 C CA . LEU A 1 74 ? -7.768 8.106 16.605 1.00 72.81 74 LEU A CA 1
ATOM 557 C C . LEU A 1 74 ? -6.907 9.380 16.559 1.00 72.81 74 LEU A C 1
ATOM 559 O O . LEU A 1 74 ? -7.045 10.227 17.445 1.00 72.81 74 LEU A O 1
ATOM 563 N N . PRO A 1 75 ? -6.074 9.566 15.517 1.00 70.50 75 PRO A N 1
ATOM 564 C CA . PRO A 1 75 ? -5.361 10.818 15.321 1.00 70.50 75 PRO A CA 1
ATOM 565 C C . PRO A 1 75 ? -6.327 11.969 14.998 1.00 70.50 75 PRO A C 1
ATOM 567 O O . PRO A 1 75 ? -7.377 11.785 14.374 1.00 70.50 75 PRO A O 1
ATOM 570 N N . THR A 1 76 ? -5.952 13.190 15.386 1.00 70.81 76 THR A N 1
ATOM 571 C CA . THR A 1 76 ? -6.763 14.400 15.188 1.00 70.81 76 THR A CA 1
ATOM 572 C C . THR A 1 76 ? -7.102 14.632 13.711 1.00 70.81 76 THR A C 1
ATOM 574 O O . THR A 1 76 ? -6.221 14.858 12.878 1.00 70.81 76 THR A O 1
ATOM 577 N N . GLY A 1 77 ? -8.400 14.651 13.397 1.00 67.75 77 GLY A N 1
ATOM 578 C CA . GLY A 1 77 ? -8.919 14.873 12.041 1.00 67.75 77 GLY A CA 1
ATOM 579 C C . GLY A 1 77 ? -9.317 13.602 11.286 1.00 67.75 77 GLY A C 1
ATOM 580 O O . GLY A 1 77 ? -9.753 13.710 10.143 1.00 67.75 77 GLY A O 1
ATOM 581 N N . TYR A 1 78 ? -9.215 12.428 11.916 1.00 69.31 78 TYR A N 1
ATOM 582 C CA . TYR A 1 78 ? -9.686 11.159 11.361 1.00 69.31 78 TYR A CA 1
ATOM 583 C C . TYR A 1 78 ? -10.976 10.696 12.043 1.00 69.31 78 TYR A C 1
ATOM 585 O O . TYR A 1 78 ? -11.127 10.797 13.261 1.00 69.31 78 TYR A O 1
ATOM 593 N N . ALA A 1 79 ? -11.921 10.181 11.254 1.00 70.69 79 ALA A N 1
ATOM 594 C CA . ALA A 1 79 ? -13.188 9.684 11.779 1.00 70.69 79 ALA A CA 1
ATOM 595 C C . ALA A 1 79 ? -13.074 8.226 12.255 1.00 70.69 79 ALA A C 1
ATOM 597 O O . ALA A 1 79 ? -12.450 7.381 11.603 1.00 70.69 79 ALA A O 1
ATOM 598 N N . ALA A 1 80 ? -13.738 7.910 13.371 1.00 59.09 80 ALA A N 1
ATOM 599 C CA . ALA A 1 80 ? -13.875 6.539 13.849 1.00 59.09 80 ALA A CA 1
ATOM 600 C C . ALA A 1 80 ? -14.519 5.669 12.755 1.00 59.09 80 ALA A C 1
ATOM 602 O O . ALA A 1 80 ? -15.557 6.025 12.205 1.00 59.09 80 ALA A O 1
ATOM 603 N N . ASN A 1 81 ? -13.902 4.525 12.441 1.00 66.31 81 ASN A N 1
ATOM 604 C CA . ASN A 1 81 ? -14.280 3.600 11.358 1.00 66.31 81 ASN A CA 1
ATOM 605 C C . ASN A 1 81 ? -14.010 4.046 9.912 1.00 66.31 81 ASN A C 1
ATOM 607 O O . ASN A 1 81 ? -14.395 3.319 8.992 1.00 66.31 81 ASN A O 1
ATOM 611 N N . GLN A 1 82 ? -13.314 5.158 9.675 1.00 74.62 82 GLN A N 1
ATOM 612 C CA . GLN A 1 82 ? -12.876 5.487 8.322 1.00 74.62 82 GLN A CA 1
ATOM 613 C C . GLN A 1 82 ? -11.849 4.460 7.824 1.00 74.62 82 GLN A C 1
ATOM 615 O O . GLN A 1 82 ? -10.914 4.093 8.537 1.00 74.62 82 GLN A O 1
ATOM 620 N N . ILE A 1 83 ? -12.034 3.990 6.589 1.00 81.06 83 ILE A N 1
ATOM 621 C CA . ILE A 1 83 ? -11.039 3.174 5.893 1.00 81.06 83 ILE A CA 1
ATOM 622 C C . ILE A 1 83 ? -10.103 4.130 5.159 1.00 81.06 83 ILE A C 1
ATOM 624 O O . ILE A 1 83 ? -10.519 4.814 4.222 1.00 81.06 83 ILE A O 1
ATOM 628 N N . LEU A 1 84 ? -8.845 4.169 5.582 1.00 81.31 84 LEU A N 1
ATOM 629 C CA . LEU A 1 84 ? -7.803 4.929 4.910 1.00 81.31 84 LEU A CA 1
ATOM 630 C C . LEU A 1 84 ? -7.278 4.118 3.726 1.00 81.31 84 LEU A C 1
ATOM 632 O O . LEU A 1 84 ? -7.010 2.928 3.861 1.00 81.31 84 LEU A O 1
ATOM 636 N N . THR A 1 85 ? -7.144 4.744 2.561 1.00 83.88 85 THR A N 1
ATOM 637 C CA . THR A 1 85 ? -6.565 4.104 1.373 1.00 83.88 85 THR A CA 1
ATOM 638 C C . THR A 1 85 ? -5.213 4.741 1.098 1.00 83.88 85 THR A C 1
ATOM 640 O O . THR A 1 85 ? -5.160 5.921 0.764 1.00 83.88 85 THR A O 1
ATOM 643 N N . VAL A 1 86 ? -4.142 3.963 1.240 1.00 83.19 86 VAL A N 1
ATOM 644 C CA . VAL A 1 86 ? -2.758 4.431 1.118 1.00 83.19 86 VAL A CA 1
ATOM 645 C C . VAL A 1 86 ? -2.074 3.697 -0.039 1.00 83.19 86 VAL A C 1
ATOM 647 O O . VAL A 1 86 ? -2.172 2.468 -0.105 1.00 83.19 86 VAL A O 1
ATOM 650 N N . PRO A 1 87 ? -1.418 4.402 -0.977 1.00 84.00 87 PRO A N 1
ATOM 651 C CA . PRO A 1 87 ? -0.647 3.756 -2.028 1.00 84.00 87 PRO A CA 1
ATOM 652 C C . PRO A 1 87 ? 0.672 3.192 -1.489 1.00 84.00 87 PRO A C 1
ATOM 654 O O . PRO A 1 87 ? 1.356 3.845 -0.702 1.00 84.00 87 PRO A O 1
ATOM 657 N N . ILE A 1 88 ? 1.045 1.998 -1.949 1.00 83.81 88 ILE A N 1
ATOM 658 C CA . ILE A 1 88 ? 2.332 1.372 -1.619 1.00 83.81 88 ILE A CA 1
ATOM 659 C C . ILE A 1 88 ? 3.296 1.558 -2.780 1.00 83.81 88 ILE A C 1
ATOM 661 O O . ILE A 1 88 ? 2.998 1.145 -3.901 1.00 83.81 88 ILE A O 1
ATOM 665 N N . LEU A 1 89 ? 4.444 2.180 -2.516 1.00 83.06 89 LEU A N 1
ATOM 666 C CA . LEU A 1 89 ? 5.343 2.668 -3.566 1.00 83.06 89 LEU A CA 1
ATOM 667 C C . LEU A 1 89 ? 6.260 1.593 -4.146 1.00 83.06 89 LEU A C 1
ATOM 669 O O . LEU A 1 89 ? 6.689 1.709 -5.293 1.00 83.06 89 LEU A O 1
ATOM 673 N N . GLN A 1 90 ? 6.542 0.546 -3.376 1.00 79.81 90 GLN A N 1
ATOM 674 C CA . GLN A 1 90 ? 7.450 -0.529 -3.759 1.00 79.81 90 GLN A CA 1
ATOM 675 C C . GLN A 1 90 ? 6.713 -1.858 -3.873 1.00 79.81 90 GLN A C 1
ATOM 677 O O . GLN A 1 90 ? 5.834 -2.179 -3.070 1.00 79.81 90 GLN A O 1
ATOM 682 N N . LYS A 1 91 ? 7.100 -2.671 -4.859 1.00 80.69 91 LYS A N 1
ATOM 683 C CA . LYS A 1 91 ? 6.466 -3.979 -5.058 1.00 80.69 91 LYS A CA 1
ATOM 684 C C . LYS A 1 91 ? 6.807 -4.946 -3.927 1.00 80.69 91 LYS A C 1
ATOM 686 O O . LYS A 1 91 ? 5.915 -5.591 -3.399 1.00 80.69 91 LYS A O 1
ATOM 691 N N . ALA A 1 92 ? 8.070 -4.975 -3.503 1.00 80.31 92 ALA A N 1
ATOM 692 C CA . ALA A 1 92 ? 8.523 -5.851 -2.423 1.00 80.31 92 ALA A CA 1
ATOM 693 C C . ALA A 1 92 ? 7.781 -5.585 -1.101 1.00 80.31 92 ALA A C 1
ATOM 695 O O . ALA A 1 92 ? 7.384 -6.527 -0.418 1.00 80.31 92 ALA A O 1
ATOM 696 N N . VAL A 1 93 ? 7.536 -4.307 -0.778 1.00 82.12 93 VAL A N 1
ATOM 697 C CA . VAL A 1 93 ? 6.734 -3.912 0.390 1.00 82.12 93 VAL A CA 1
ATOM 698 C C . VAL A 1 93 ? 5.306 -4.430 0.241 1.00 82.12 93 VAL A C 1
ATOM 700 O O . VAL A 1 93 ? 4.788 -5.047 1.163 1.00 82.12 93 VAL A O 1
ATOM 703 N N . TYR A 1 94 ? 4.685 -4.246 -0.929 1.00 81.94 94 TYR A N 1
ATOM 704 C CA . TYR A 1 94 ? 3.324 -4.719 -1.186 1.00 81.94 94 TYR A CA 1
ATOM 705 C C . TYR A 1 94 ? 3.184 -6.246 -1.103 1.00 81.94 94 TYR A C 1
ATOM 707 O O . TYR A 1 94 ? 2.260 -6.733 -0.455 1.00 81.94 94 TYR A O 1
ATOM 715 N N . ASP A 1 95 ? 4.111 -6.993 -1.705 1.00 81.62 95 ASP A N 1
ATOM 716 C CA . ASP A 1 95 ? 4.111 -8.462 -1.713 1.00 81.62 95 ASP A CA 1
ATOM 717 C C . ASP A 1 95 ? 4.264 -9.043 -0.290 1.00 81.62 95 ASP A C 1
ATOM 719 O O . ASP A 1 95 ? 3.784 -10.141 0.001 1.00 81.62 95 ASP A O 1
ATOM 723 N N . GLY A 1 96 ? 4.888 -8.292 0.626 1.00 80.19 96 GLY A N 1
ATOM 724 C CA . GLY A 1 96 ? 4.994 -8.639 2.045 1.00 80.19 96 GLY A CA 1
ATOM 725 C C . GLY A 1 96 ? 3.720 -8.394 2.866 1.00 80.19 96 GLY A C 1
ATOM 726 O O . GLY A 1 96 ? 3.622 -8.889 3.996 1.00 80.19 96 GLY A O 1
ATOM 727 N N . ILE A 1 97 ? 2.738 -7.657 2.328 1.00 84.06 97 ILE A N 1
ATOM 728 C CA . ILE A 1 97 ? 1.541 -7.253 3.072 1.00 84.06 97 ILE A CA 1
ATOM 729 C C . ILE A 1 97 ? 0.496 -8.368 3.092 1.00 84.06 97 ILE A C 1
ATOM 731 O O . ILE A 1 97 ? 0.048 -8.878 2.066 1.00 84.06 97 ILE A O 1
ATOM 735 N N . LYS A 1 98 ? 0.029 -8.702 4.295 1.00 82.81 98 LYS A N 1
ATOM 736 C CA . LYS A 1 98 ? -1.004 -9.712 4.537 1.00 82.81 98 LYS A CA 1
ATOM 737 C C . LYS A 1 98 ? -2.290 -9.071 5.050 1.00 82.81 98 LYS A C 1
ATOM 739 O O . LYS A 1 98 ? -2.297 -8.048 5.734 1.00 82.81 98 LYS A O 1
ATOM 744 N N . LYS A 1 99 ? -3.427 -9.710 4.763 1.00 80.94 99 LYS A N 1
ATOM 745 C CA . LYS A 1 99 ? -4.714 -9.316 5.353 1.00 80.94 99 LYS A CA 1
ATOM 746 C C . LYS A 1 99 ? -4.642 -9.439 6.878 1.00 80.94 99 LYS A C 1
ATOM 748 O O . LYS A 1 99 ? -4.072 -10.398 7.385 1.00 80.94 99 LYS A O 1
ATOM 753 N N . ASN A 1 100 ? -5.272 -8.507 7.595 1.00 83.25 100 ASN A N 1
ATOM 754 C CA . ASN A 1 100 ? -5.258 -8.399 9.057 1.00 83.25 100 ASN A CA 1
ATOM 755 C C . ASN A 1 100 ? -3.899 -8.080 9.691 1.00 83.25 100 ASN A C 1
ATOM 757 O O . ASN A 1 100 ? -3.820 -8.062 10.918 1.00 83.25 100 ASN A O 1
ATOM 761 N N . GLN A 1 101 ? -2.870 -7.807 8.894 1.00 85.81 101 GLN A N 1
ATOM 762 C CA . GLN A 1 101 ? -1.580 -7.380 9.410 1.00 85.81 101 GLN A CA 1
ATOM 763 C C . GLN A 1 101 ? -1.704 -6.034 10.117 1.00 85.81 101 GLN A C 1
ATOM 765 O O . GLN A 1 101 ? -2.506 -5.183 9.722 1.00 85.81 101 GLN A O 1
ATOM 770 N N . THR A 1 102 ? -0.931 -5.871 11.179 1.00 85.38 102 THR A N 1
ATOM 771 C CA . THR A 1 102 ? -0.881 -4.653 11.979 1.00 85.38 102 THR A CA 1
ATOM 772 C C . THR A 1 102 ? 0.360 -3.842 11.640 1.00 85.38 102 THR A C 1
ATOM 774 O O . THR A 1 102 ? 1.358 -4.367 11.139 1.00 85.38 102 THR A O 1
ATOM 777 N N . GLY A 1 103 ? 0.289 -2.552 11.916 1.00 86.25 103 GLY A N 1
ATOM 778 C CA . GLY A 1 103 ? 1.405 -1.634 11.789 1.00 86.25 103 GLY A CA 1
ATOM 779 C C . GLY A 1 103 ? 1.036 -0.281 12.364 1.00 86.25 103 GLY A C 1
ATOM 780 O O . GLY A 1 103 ? 0.051 -0.168 13.094 1.00 86.25 103 GLY A O 1
ATOM 781 N N . THR A 1 104 ? 1.801 0.739 12.013 1.00 83.94 104 THR A N 1
ATOM 782 C CA . THR A 1 104 ? 1.610 2.095 12.517 1.00 83.94 104 THR A CA 1
ATOM 783 C C . THR A 1 104 ? 1.472 3.085 11.366 1.00 83.94 104 THR A C 1
ATOM 785 O O . THR A 1 104 ? 2.146 2.996 10.340 1.00 83.94 104 THR A O 1
ATOM 788 N N . TYR A 1 105 ? 0.555 4.034 11.531 1.00 81.94 105 TYR A N 1
ATOM 789 C CA . TYR A 1 105 ? 0.363 5.173 10.640 1.00 81.94 105 TYR A CA 1
ATOM 790 C C . TYR A 1 105 ? 0.259 6.428 11.498 1.00 81.94 105 TYR A C 1
ATOM 792 O O . TYR A 1 105 ? -0.577 6.467 12.403 1.00 81.94 105 TYR A O 1
ATOM 800 N N . LEU A 1 106 ? 1.111 7.429 11.255 1.00 81.19 106 LEU A N 1
ATOM 801 C CA . LEU A 1 106 ? 1.227 8.620 12.114 1.00 81.19 106 LEU A CA 1
ATOM 802 C C . LEU A 1 106 ? 1.467 8.265 13.598 1.00 81.19 106 LEU A C 1
ATOM 804 O O . LEU A 1 106 ? 0.930 8.906 14.500 1.00 81.19 106 LEU A O 1
ATOM 808 N N . GLY A 1 107 ? 2.211 7.183 13.855 1.00 80.25 107 GLY A N 1
ATOM 809 C CA . GLY A 1 107 ? 2.460 6.672 15.208 1.00 80.25 107 GLY A CA 1
ATOM 810 C C . GLY A 1 107 ? 1.257 6.005 15.891 1.00 80.25 107 GLY A C 1
ATOM 811 O O . GLY A 1 107 ? 1.353 5.657 17.064 1.00 80.25 107 GLY A O 1
ATOM 812 N N . VAL A 1 108 ? 0.138 5.805 15.184 1.00 84.00 108 VAL A N 1
ATOM 813 C CA . VAL A 1 108 ? -1.061 5.127 15.700 1.00 84.00 108 VAL A CA 1
ATOM 814 C C . VAL A 1 108 ? -1.200 3.737 15.096 1.00 84.00 108 VAL A C 1
ATOM 816 O O . VAL A 1 108 ? -1.024 3.554 13.891 1.00 84.00 108 VAL A O 1
ATOM 819 N N . ASP A 1 109 ? -1.599 2.772 15.922 1.00 84.75 109 ASP A N 1
ATOM 820 C CA . ASP A 1 109 ? -1.854 1.402 15.487 1.00 84.75 109 ASP A CA 1
ATOM 821 C C . ASP A 1 109 ? -2.978 1.320 14.445 1.00 84.75 109 ASP A C 1
ATOM 823 O O . ASP A 1 109 ? -4.123 1.752 14.660 1.00 84.75 109 ASP A O 1
ATOM 827 N N . VAL A 1 110 ? -2.649 0.693 13.320 1.00 86.44 110 VAL A N 1
ATOM 828 C CA . VAL A 1 110 ? -3.548 0.405 12.205 1.00 86.44 110 VAL A CA 1
ATOM 829 C C . VAL A 1 110 ? -3.535 -1.076 11.857 1.00 86.44 110 VAL A C 1
ATOM 831 O O . VAL A 1 110 ? -2.569 -1.803 12.088 1.00 86.44 110 VAL A O 1
ATOM 834 N N . LYS A 1 111 ? -4.623 -1.519 11.229 1.00 87.38 111 LYS A N 1
ATOM 835 C CA . LYS A 1 111 ? -4.785 -2.869 10.702 1.00 87.38 111 LYS A CA 1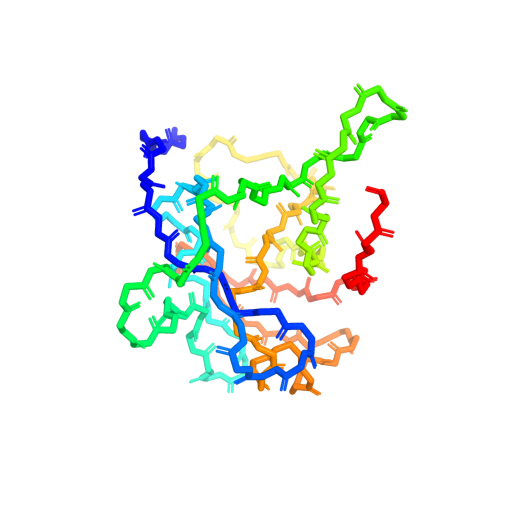
ATOM 836 C C . LYS A 1 111 ? -5.163 -2.848 9.227 1.00 87.38 111 LYS A C 1
ATOM 838 O O . LYS A 1 111 ? -6.032 -2.083 8.806 1.00 87.38 111 LYS A O 1
ATOM 843 N N . VAL A 1 112 ? -4.559 -3.744 8.452 1.00 87.44 112 VAL A N 1
ATOM 844 C CA . VAL A 1 112 ? -4.859 -3.961 7.035 1.00 87.44 112 VAL A CA 1
ATOM 845 C C . VAL A 1 112 ? -6.193 -4.690 6.885 1.00 87.44 112 VAL A C 1
ATOM 847 O O . VAL A 1 112 ? -6.358 -5.832 7.317 1.00 87.44 112 VAL A O 1
ATOM 850 N N . VAL A 1 113 ? -7.147 -4.040 6.222 1.00 87.44 113 VAL A N 1
ATOM 851 C CA . VAL A 1 113 ? -8.493 -4.572 5.956 1.00 87.44 113 VAL A CA 1
ATOM 852 C C . VAL A 1 113 ? -8.609 -5.124 4.534 1.00 87.44 113 VAL A C 1
ATOM 854 O O . VAL A 1 113 ? -9.381 -6.053 4.286 1.00 87.44 113 VAL A O 1
ATOM 857 N N . GLY A 1 114 ? -7.815 -4.606 3.597 1.00 85.38 114 GLY A N 1
ATOM 858 C CA . GLY A 1 114 ? -7.763 -5.118 2.233 1.00 85.38 114 GLY A CA 1
ATOM 859 C C . GLY A 1 114 ? -6.636 -4.507 1.415 1.00 85.38 114 GLY A C 1
ATOM 860 O O . GLY A 1 114 ? -6.062 -3.489 1.789 1.00 85.38 114 GLY A O 1
ATOM 861 N N . THR A 1 115 ? -6.351 -5.125 0.280 1.00 85.62 115 THR A N 1
ATOM 862 C CA . THR A 1 115 ? -5.348 -4.670 -0.681 1.00 85.62 115 THR A CA 1
ATOM 863 C C . THR A 1 115 ? -5.977 -4.602 -2.070 1.00 85.62 115 THR A C 1
ATOM 865 O O . THR A 1 115 ? -7.010 -5.216 -2.350 1.00 85.62 115 THR A O 1
ATOM 868 N N . THR A 1 116 ? -5.431 -3.767 -2.941 1.00 83.44 116 THR A N 1
AT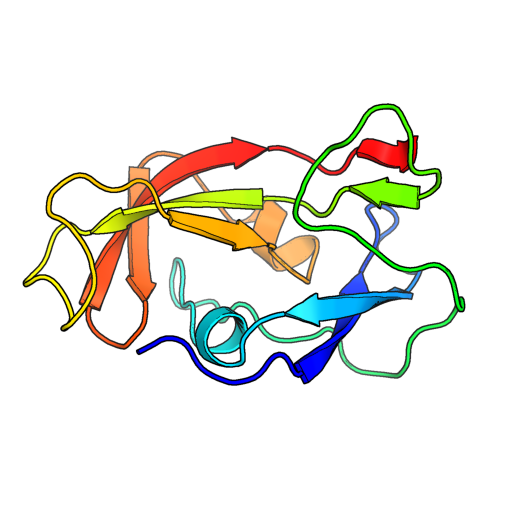OM 869 C CA . THR A 1 116 ? -5.803 -3.691 -4.356 1.00 83.44 116 THR A CA 1
ATOM 870 C C . THR A 1 116 ? -4.520 -3.645 -5.154 1.00 83.44 116 THR A C 1
ATOM 872 O O . THR A 1 116 ? -3.649 -2.830 -4.854 1.00 83.44 116 THR A O 1
ATOM 875 N N . ASP A 1 117 ? -4.387 -4.573 -6.094 1.00 80.81 117 ASP A N 1
ATOM 876 C CA . ASP A 1 117 ? -3.191 -4.679 -6.918 1.00 80.81 117 ASP A CA 1
ATOM 877 C C . ASP A 1 117 ? -3.136 -3.550 -7.955 1.00 80.81 117 ASP A C 1
ATOM 879 O O . ASP A 1 117 ? -4.143 -2.881 -8.229 1.00 80.81 117 ASP A O 1
ATOM 883 N N . GLU A 1 118 ? -1.950 -3.347 -8.514 1.00 80.56 118 GLU A N 1
ATOM 884 C CA . GLU A 1 118 ? -1.695 -2.415 -9.602 1.00 80.56 118 GLU A CA 1
ATOM 885 C C . GLU A 1 118 ? -2.617 -2.715 -10.785 1.00 80.56 118 GLU A C 1
ATOM 887 O O . GLU A 1 118 ? -2.856 -3.870 -11.146 1.00 80.56 118 GLU A O 1
ATOM 892 N N . LYS A 1 119 ? -3.138 -1.664 -11.420 1.00 74.19 119 LYS A N 1
ATOM 893 C CA . LYS A 1 119 ? -3.901 -1.810 -12.663 1.00 74.19 119 LYS A CA 1
ATOM 894 C C . LYS A 1 119 ? -3.364 -0.848 -13.705 1.00 74.19 119 LYS A C 1
ATOM 896 O O . LYS A 1 119 ? -3.549 0.361 -13.577 1.00 74.19 119 LYS A O 1
ATOM 901 N N . ALA A 1 120 ? -2.736 -1.391 -14.742 1.00 64.44 120 ALA A N 1
ATOM 902 C CA . ALA A 1 120 ? -2.472 -0.654 -15.970 1.00 64.44 120 ALA A CA 1
ATOM 903 C C . ALA A 1 120 ? -3.789 -0.490 -16.742 1.00 64.4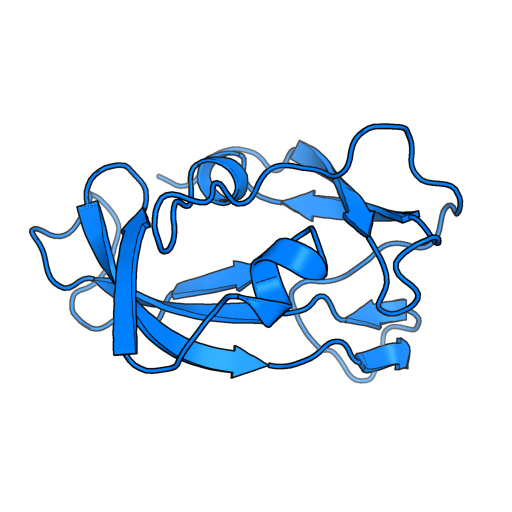4 120 ALA A C 1
ATOM 905 O O . ALA A 1 120 ? -4.548 -1.459 -16.874 1.00 64.44 120 ALA A O 1
ATOM 906 N N . ARG A 1 121 ? -4.096 0.731 -17.196 1.00 60.47 121 ARG A N 1
ATOM 907 C CA . ARG A 1 121 ? -5.311 1.006 -17.965 1.00 60.47 121 ARG A CA 1
ATOM 908 C C . ARG A 1 121 ? -5.098 1.995 -19.100 1.00 60.47 121 ARG A C 1
ATOM 910 O O . ARG A 1 121 ? -4.378 2.999 -18.893 1.00 60.47 121 ARG A O 1
#

Sequence (121 aa):
MPGLFTSTAYQASDGVTKFQIKVQPETLELILNEITNDAPAGDATFDLSVSVGGSRRKYGLHARLVRLKFTGALPTGYAANQILTVPILQKAVYDGIKKNQTGTYLGVDVKVVGTTDEKAR